Protein AF-A0A954EML2-F1 (afdb_monomer_lite)

Secondary structure (DSSP, 8-state):
----EEEEEEHHHHHT-SSEEEEPTTS-EEEE------EEEEETTTEEEEEEEEEEEE-TTT--EEEEEEESS----EEEEETTEEEEE--BT-SSPPGGGS-HHHHHHHHHHHHHTSPP-

Foldseek 3Di:
DQDEAEAEAEVQQCVVDQWDWDADPVRFTWIDGFDFDWDWFFALVQAIWIQGGWDWTAGPPPRRIYIYGYTYHARQWGWDDDPPDIDIHGGPSHPHDDPVPDDPVRVVVSVVRRVVRDDDD

pLDDT: mean 76.22, std 13.75, range [32.72, 92.56]

Sequence (121 aa):
MSEKLYTMVAGGALEANSTFNVRCNCGGNAPITPESVAGYGYSKKGGPTKIVDRLETKCLNCNTGIVVSVLEGDPGYVLTKHGNKEMLFLPQGSTSKPVAELTVGEHEAIIQEMKKNMPDE

Structure (mmCIF, N/CA/C/O backbone):
data_AF-A0A954EML2-F1
#
_entry.id   AF-A0A954EML2-F1
#
loop_
_atom_site.group_PDB
_atom_site.id
_atom_site.type_symbol
_atom_site.label_atom_id
_atom_site.label_alt_id
_atom_site.label_comp_id
_atom_site.label_asym_id
_atom_site.label_entity_id
_atom_site.label_seq_id
_atom_site.pdbx_PDB_ins_code
_atom_site.Cartn_x
_atom_site.Cartn_y
_atom_site.Cartn_z
_atom_site.occupancy
_atom_site.B_iso_or_equiv
_atom_site.auth_seq_id
_atom_site.auth_comp_id
_atom_site.auth_asym_id
_atom_site.auth_atom_id
_atom_site.pdbx_PDB_model_num
ATOM 1 N N . MET A 1 1 ? -5.609 -20.407 -16.758 1.00 43.81 1 MET A N 1
ATOM 2 C CA . MET A 1 1 ? -5.860 -18.970 -16.522 1.00 43.81 1 MET A CA 1
ATOM 3 C C . MET A 1 1 ? -4.696 -18.450 -15.699 1.00 43.81 1 MET A C 1
ATOM 5 O O . MET A 1 1 ? -4.414 -19.050 -14.676 1.00 43.81 1 MET A O 1
ATOM 9 N N . SER A 1 2 ? -3.959 -17.441 -16.165 1.00 52.06 2 SER A N 1
ATOM 10 C CA . SER A 1 2 ? -2.866 -16.857 -15.376 1.00 52.06 2 SER A CA 1
ATOM 11 C C . SER A 1 2 ? -3.473 -16.014 -14.258 1.00 52.06 2 SER A C 1
ATOM 13 O O . SER A 1 2 ? -4.061 -14.972 -14.538 1.00 52.06 2 SER A O 1
ATOM 15 N N . GLU A 1 3 ? -3.394 -16.489 -13.016 1.00 71.19 3 GLU A N 1
ATOM 16 C CA . GLU A 1 3 ? -3.862 -15.753 -11.840 1.00 71.19 3 GLU A CA 1
ATOM 17 C C . GLU A 1 3 ? -3.091 -14.431 -11.742 1.00 71.19 3 GLU A C 1
ATOM 19 O O . GLU A 1 3 ? -1.868 -14.422 -11.590 1.00 71.19 3 GLU A O 1
ATOM 24 N N . LYS A 1 4 ? -3.795 -13.305 -11.906 1.00 80.94 4 LYS A N 1
ATOM 25 C CA . LYS A 1 4 ? -3.233 -11.973 -11.673 1.00 80.94 4 LYS A CA 1
ATOM 26 C C . LYS A 1 4 ? -3.413 -11.619 -10.200 1.00 80.94 4 LYS A C 1
ATOM 28 O O . LYS A 1 4 ? -4.488 -11.829 -9.641 1.00 80.94 4 LYS A O 1
ATOM 33 N N . LEU A 1 5 ? -2.375 -11.066 -9.58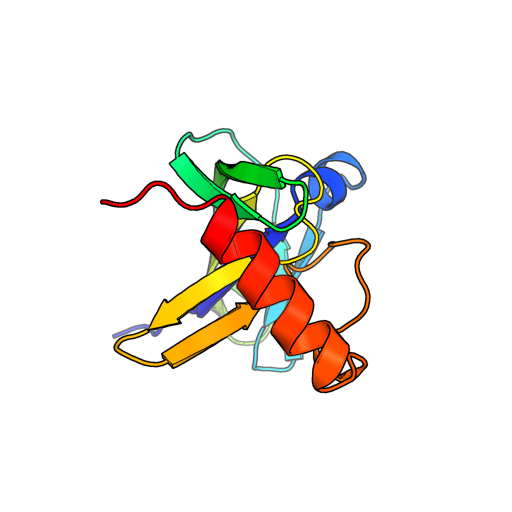3 1.00 83.88 5 LEU A N 1
ATOM 34 C CA . LEU A 1 5 ? -2.457 -10.489 -8.243 1.00 83.88 5 LEU A CA 1
ATOM 35 C C . LEU A 1 5 ? -2.910 -9.036 -8.338 1.00 83.88 5 LEU A C 1
ATOM 37 O O . LEU A 1 5 ? -2.582 -8.345 -9.298 1.00 83.88 5 LEU A O 1
ATOM 41 N N . TYR A 1 6 ? -3.634 -8.570 -7.327 1.00 84.44 6 TYR A N 1
ATOM 42 C CA . TYR A 1 6 ? -4.086 -7.187 -7.229 1.00 84.44 6 TYR A CA 1
ATOM 43 C C . TYR A 1 6 ? -3.539 -6.574 -5.945 1.00 84.44 6 TYR A C 1
ATOM 45 O O . TYR A 1 6 ? -3.593 -7.202 -4.889 1.00 84.44 6 TYR A O 1
ATOM 53 N N . THR A 1 7 ? -3.011 -5.357 -6.030 1.00 85.00 7 THR A N 1
ATOM 54 C CA . THR A 1 7 ? -2.531 -4.611 -4.860 1.00 85.00 7 THR A CA 1
ATOM 55 C C . THR A 1 7 ? -2.792 -3.114 -5.014 1.00 85.00 7 THR A C 1
ATOM 57 O O . THR A 1 7 ? -3.066 -2.628 -6.112 1.00 85.00 7 THR A O 1
ATOM 60 N N . MET A 1 8 ? -2.678 -2.378 -3.909 1.00 85.81 8 MET A N 1
ATOM 61 C CA . MET A 1 8 ? -2.755 -0.919 -3.880 1.00 85.81 8 MET A CA 1
ATOM 62 C C . MET A 1 8 ? -1.453 -0.316 -3.349 1.00 85.81 8 MET A C 1
ATOM 64 O O . MET A 1 8 ? -0.831 -0.881 -2.443 1.00 85.81 8 MET A O 1
ATOM 68 N N . VAL A 1 9 ? -1.061 0.831 -3.902 1.00 85.88 9 VAL A N 1
ATOM 69 C CA . VAL A 1 9 ? 0.136 1.594 -3.512 1.00 85.88 9 VAL A CA 1
ATOM 70 C C . VAL A 1 9 ? -0.258 3.043 -3.234 1.00 85.88 9 VAL A C 1
ATOM 72 O O . VAL A 1 9 ? -1.081 3.612 -3.950 1.00 85.88 9 VAL A O 1
ATOM 75 N N . ALA A 1 10 ? 0.321 3.634 -2.190 1.00 86.12 10 ALA A N 1
ATOM 76 C CA . ALA A 1 10 ? 0.207 5.063 -1.919 1.00 86.12 10 ALA A CA 1
ATOM 77 C C . ALA A 1 10 ? 1.027 5.855 -2.953 1.00 86.12 10 ALA A C 1
ATOM 79 O O . ALA A 1 10 ? 2.240 5.676 -3.049 1.00 86.12 10 ALA A O 1
ATOM 80 N N . GLY A 1 11 ? 0.390 6.733 -3.724 1.00 81.00 11 GLY A N 1
ATOM 81 C CA . GLY A 1 11 ? 1.028 7.537 -4.768 1.00 81.00 11 GLY A CA 1
ATOM 82 C C . GLY A 1 11 ? 2.139 8.434 -4.239 1.00 81.00 11 GLY A C 1
ATOM 83 O O . GLY A 1 11 ? 3.175 8.540 -4.883 1.00 81.00 11 GLY A O 1
ATOM 84 N N . GLY A 1 12 ? 2.015 8.945 -3.011 1.00 79.75 12 GLY A N 1
ATOM 85 C CA . GLY A 1 12 ? 3.086 9.712 -2.369 1.00 79.75 12 GLY A CA 1
ATOM 86 C C . GLY A 1 12 ? 4.394 8.918 -2.220 1.00 79.75 12 GLY A C 1
ATOM 87 O O . GLY A 1 12 ? 5.476 9.499 -2.252 1.00 79.75 12 GLY A O 1
ATOM 88 N N . ALA A 1 13 ? 4.325 7.585 -2.123 1.00 78.06 13 ALA A N 1
ATOM 89 C CA . ALA A 1 13 ? 5.509 6.726 -2.086 1.00 78.06 13 ALA A CA 1
ATOM 90 C C . ALA A 1 13 ? 6.149 6.512 -3.470 1.00 78.06 13 ALA A C 1
ATOM 92 O O . ALA A 1 13 ? 7.350 6.255 -3.547 1.00 78.06 13 ALA A O 1
ATOM 93 N N . LEU A 1 14 ? 5.365 6.624 -4.547 1.00 74.56 14 LEU A N 1
ATOM 94 C CA . LEU A 1 14 ? 5.861 6.631 -5.927 1.00 74.56 14 LEU A CA 1
ATOM 95 C C . LEU A 1 14 ? 6.450 7.992 -6.300 1.00 74.56 14 LEU A C 1
ATOM 97 O O . LEU A 1 14 ? 7.478 8.051 -6.957 1.00 74.56 14 LEU A O 1
ATOM 101 N N . GLU A 1 15 ? 5.851 9.093 -5.850 1.00 72.25 15 GLU A N 1
ATOM 102 C CA . GLU A 1 15 ? 6.399 10.436 -6.085 1.00 72.25 15 GLU A CA 1
ATOM 103 C C . GLU A 1 15 ? 7.753 10.630 -5.390 1.00 72.25 15 GLU A C 1
ATOM 105 O O . GLU A 1 15 ? 8.649 11.280 -5.924 1.00 72.25 15 GLU A O 1
ATOM 110 N N . ALA A 1 16 ? 7.933 10.020 -4.215 1.00 69.94 16 ALA A N 1
ATOM 111 C CA . ALA A 1 16 ? 9.191 10.059 -3.478 1.00 69.94 16 ALA A CA 1
ATOM 112 C C . ALA A 1 16 ? 10.297 9.170 -4.082 1.00 69.94 16 ALA A C 1
ATOM 114 O O . ALA A 1 16 ? 11.462 9.321 -3.708 1.00 69.94 16 ALA A O 1
ATOM 115 N N . ASN A 1 17 ? 9.964 8.221 -4.967 1.00 61.88 17 ASN A N 1
ATOM 116 C CA . ASN A 1 17 ? 10.919 7.237 -5.468 1.00 61.88 17 ASN A CA 1
ATOM 117 C C . ASN A 1 17 ? 10.681 6.890 -6.941 1.00 61.88 17 ASN A C 1
ATOM 119 O O . ASN A 1 17 ? 9.647 6.338 -7.303 1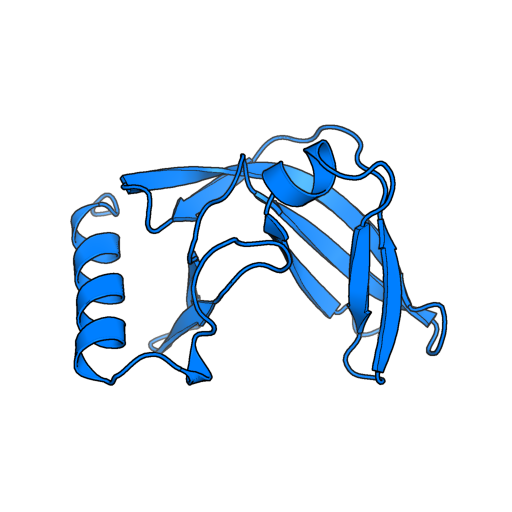.00 61.88 17 ASN A O 1
ATOM 123 N N . SER A 1 18 ? 11.696 7.106 -7.780 1.00 60.75 18 SER A N 1
ATOM 124 C CA . SER A 1 18 ? 11.649 6.854 -9.225 1.00 60.75 18 SER A CA 1
ATOM 125 C C . SER A 1 18 ? 11.290 5.407 -9.599 1.00 60.75 18 SER A C 1
ATOM 127 O O . SER A 1 18 ? 10.896 5.139 -10.733 1.00 60.75 18 SER A O 1
ATOM 129 N N . THR A 1 19 ? 11.452 4.448 -8.681 1.00 69.31 19 THR A N 1
ATOM 130 C CA . THR A 1 19 ? 11.001 3.061 -8.857 1.00 69.31 19 THR A CA 1
ATOM 131 C C . THR A 1 19 ? 10.552 2.483 -7.519 1.00 69.31 19 THR A C 1
ATOM 133 O O . THR A 1 19 ? 11.340 2.357 -6.582 1.00 69.31 19 THR A O 1
ATOM 136 N N . PHE A 1 20 ? 9.288 2.073 -7.436 1.00 79.75 20 PHE A N 1
ATOM 137 C CA . PHE A 1 20 ? 8.738 1.412 -6.253 1.00 79.75 20 PHE A CA 1
ATOM 138 C C . PHE A 1 20 ? 8.676 -0.101 -6.483 1.00 79.75 20 PHE A C 1
ATOM 140 O O . PHE A 1 20 ? 8.331 -0.555 -7.572 1.00 79.75 20 PHE A O 1
ATOM 147 N N . ASN A 1 21 ? 9.014 -0.906 -5.474 1.00 84.81 21 ASN A N 1
ATOM 148 C CA . ASN A 1 21 ? 8.974 -2.366 -5.579 1.00 84.81 21 ASN A CA 1
ATOM 149 C C . ASN A 1 21 ? 7.770 -2.917 -4.822 1.00 84.81 21 ASN A C 1
ATOM 151 O O . ASN A 1 21 ? 7.701 -2.821 -3.599 1.00 84.81 21 ASN A O 1
ATOM 155 N N . VAL A 1 22 ? 6.854 -3.547 -5.552 1.00 85.31 22 VAL A N 1
ATOM 156 C CA . VAL A 1 22 ? 5.712 -4.245 -4.965 1.00 85.31 22 VAL A CA 1
ATOM 157 C C . VAL A 1 22 ? 6.122 -5.662 -4.590 1.00 85.31 22 VAL A C 1
ATOM 159 O O . VAL A 1 22 ? 6.671 -6.406 -5.409 1.00 85.31 22 VAL A O 1
ATOM 162 N N . ARG A 1 23 ? 5.820 -6.061 -3.353 1.00 85.62 23 ARG A N 1
ATOM 163 C CA . ARG A 1 23 ? 6.083 -7.424 -2.883 1.00 85.62 23 ARG A CA 1
ATOM 164 C C . ARG A 1 23 ? 5.039 -8.406 -3.414 1.00 85.62 23 ARG A C 1
ATOM 166 O O . ARG A 1 23 ? 3.840 -8.192 -3.256 1.00 85.62 23 ARG A O 1
ATOM 173 N N . CYS A 1 24 ? 5.503 -9.498 -4.012 1.00 86.94 24 CYS A N 1
ATOM 174 C CA . CYS A 1 24 ? 4.677 -10.610 -4.472 1.00 86.94 24 CYS A CA 1
ATOM 175 C C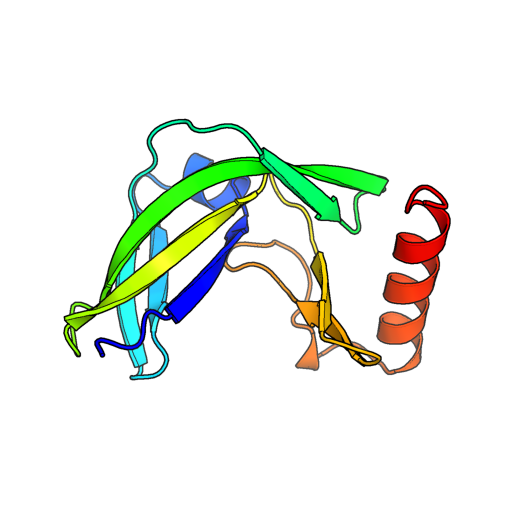 . CYS A 1 24 ? 4.494 -11.656 -3.362 1.00 86.94 24 CYS A C 1
ATOM 177 O O . CYS A 1 24 ? 5.368 -11.837 -2.514 1.00 86.94 24 CYS A O 1
ATOM 179 N N . ASN A 1 25 ? 3.413 -12.438 -3.431 1.00 85.56 25 ASN A N 1
ATOM 180 C CA . ASN A 1 25 ? 3.136 -13.528 -2.481 1.00 85.56 25 ASN A CA 1
ATOM 181 C C . ASN A 1 25 ? 4.212 -14.632 -2.466 1.00 85.56 25 ASN A C 1
ATOM 183 O O . ASN A 1 25 ? 4.348 -15.335 -1.473 1.00 85.56 25 ASN A O 1
ATOM 187 N N . CYS A 1 26 ? 5.006 -14.771 -3.534 1.00 87.62 26 CYS A N 1
ATOM 188 C CA . CYS A 1 26 ? 6.140 -15.700 -3.584 1.00 87.62 26 CYS A CA 1
ATOM 189 C C . CYS A 1 26 ? 7.392 -15.180 -2.848 1.00 87.62 26 CYS A C 1
ATOM 191 O O . CYS A 1 26 ? 8.434 -15.826 -2.882 1.00 87.62 26 CYS A O 1
ATOM 193 N N . GLY A 1 27 ? 7.328 -13.979 -2.263 1.00 85.94 27 GLY A N 1
ATOM 194 C CA . GLY A 1 27 ? 8.458 -13.299 -1.632 1.00 85.94 27 GLY A CA 1
ATOM 195 C C . GLY A 1 27 ? 9.335 -12.482 -2.587 1.00 85.94 27 GLY A C 1
ATOM 196 O O . GLY A 1 27 ? 10.184 -11.736 -2.109 1.00 85.94 27 GLY A O 1
ATOM 197 N N . GLY A 1 28 ? 9.124 -12.583 -3.904 1.00 88.00 28 GLY A N 1
ATOM 198 C CA . GLY A 1 28 ? 9.827 -11.785 -4.912 1.00 88.00 28 GLY A CA 1
ATOM 199 C C . GLY A 1 28 ? 9.279 -10.363 -5.064 1.00 88.00 28 GLY A C 1
ATOM 200 O O . GLY A 1 28 ? 8.240 -10.017 -4.504 1.00 88.00 28 GLY A O 1
ATOM 201 N N . ASN A 1 29 ? 9.956 -9.558 -5.883 1.00 88.75 29 ASN A N 1
ATOM 202 C CA . ASN A 1 29 ? 9.594 -8.163 -6.140 1.00 88.75 29 ASN A CA 1
ATOM 203 C C . ASN A 1 29 ? 9.095 -7.970 -7.573 1.00 88.75 29 ASN A C 1
ATOM 205 O O . ASN A 1 29 ? 9.503 -8.692 -8.486 1.00 88.75 29 ASN A O 1
ATOM 209 N N . ALA A 1 30 ? 8.224 -6.986 -7.755 1.00 87.44 30 ALA A N 1
ATOM 210 C CA . ALA A 1 30 ? 7.809 -6.484 -9.053 1.00 87.44 30 ALA A CA 1
ATOM 211 C C . ALA A 1 30 ? 8.020 -4.960 -9.074 1.00 87.44 30 ALA A C 1
ATOM 213 O O . ALA A 1 30 ? 7.343 -4.253 -8.319 1.00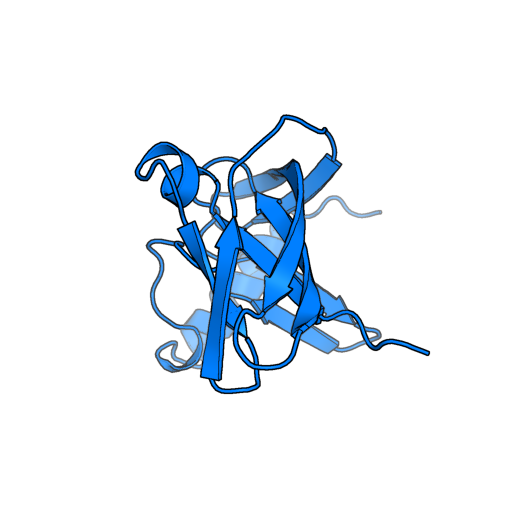 87.44 30 ALA A O 1
ATOM 214 N N . PRO A 1 31 ? 8.976 -4.447 -9.866 1.00 85.00 31 PRO A N 1
ATOM 215 C CA . PRO A 1 31 ? 9.201 -3.014 -9.970 1.00 85.00 31 PRO A CA 1
ATOM 216 C C . PRO A 1 31 ? 8.033 -2.363 -10.712 1.00 85.00 31 PRO A C 1
ATOM 218 O O . PRO A 1 31 ? 7.499 -2.932 -11.670 1.00 85.00 31 PRO A O 1
ATOM 221 N N . ILE A 1 32 ? 7.647 -1.171 -10.269 1.00 79.88 32 ILE A N 1
ATOM 222 C CA . ILE A 1 32 ? 6.663 -0.329 -10.942 1.00 79.88 32 ILE A CA 1
ATOM 223 C C . ILE A 1 32 ? 7.216 1.074 -11.181 1.00 79.88 32 ILE A C 1
ATOM 225 O O . ILE A 1 32 ? 7.946 1.628 -10.353 1.00 79.88 32 ILE A O 1
ATOM 229 N N . THR A 1 33 ? 6.827 1.627 -12.325 1.00 67.69 33 THR A N 1
ATOM 230 C CA . THR A 1 33 ? 7.097 2.996 -12.772 1.00 67.69 33 THR A CA 1
ATOM 231 C C . THR A 1 33 ? 5.775 3.595 -13.274 1.00 67.69 33 THR A C 1
ATOM 233 O O . THR A 1 33 ? 5.080 2.894 -14.008 1.00 67.69 33 THR A O 1
ATOM 236 N N . PRO A 1 34 ? 5.393 4.815 -12.865 1.00 59.56 34 PRO A N 1
ATOM 237 C CA . PRO A 1 34 ? 4.050 5.355 -13.123 1.00 59.56 34 PRO A CA 1
ATOM 238 C C . PRO A 1 34 ? 3.836 5.955 -14.534 1.00 59.56 34 PRO A C 1
ATOM 240 O O . PRO A 1 34 ? 4.761 6.547 -15.092 1.00 59.56 34 PRO A O 1
ATOM 243 N N . GLU A 1 35 ? 2.600 5.867 -15.058 1.00 51.03 35 GLU A N 1
ATOM 244 C CA . GLU A 1 35 ? 2.050 6.573 -16.236 1.00 51.03 35 GLU A CA 1
ATOM 245 C C . GLU A 1 35 ? 0.524 6.853 -16.090 1.00 51.03 35 GLU A C 1
ATOM 247 O O . GLU A 1 35 ? -0.297 5.957 -16.062 1.00 51.03 35 GLU A O 1
ATOM 252 N N . SER A 1 36 ? 0.114 8.123 -16.018 1.00 36.09 36 SER A N 1
ATOM 253 C CA . SER A 1 36 ? -1.192 8.627 -15.525 1.00 36.09 36 SER A CA 1
ATOM 254 C C . SER A 1 36 ? -2.502 7.957 -16.026 1.00 36.09 36 SER A C 1
ATOM 256 O O . SER A 1 36 ? -2.758 7.936 -17.230 1.00 36.09 36 SER A O 1
ATOM 258 N N . VAL A 1 37 ? -3.442 7.603 -15.118 1.00 35.22 37 VAL A N 1
ATOM 259 C CA . VAL A 1 37 ? -4.834 7.151 -15.432 1.00 35.22 37 VAL A CA 1
ATOM 260 C C . VAL A 1 37 ? -5.860 7.516 -14.324 1.00 35.22 37 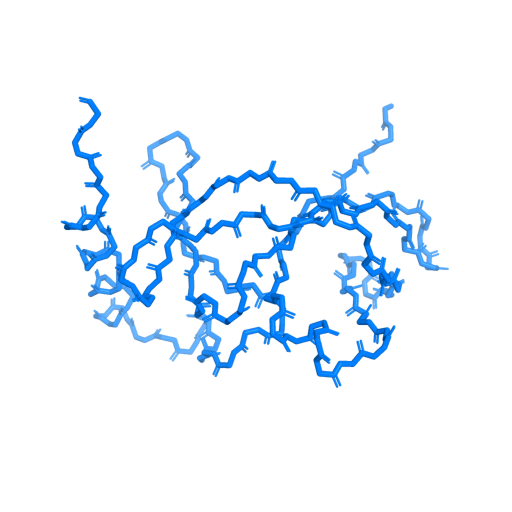VAL A C 1
ATOM 262 O O . VAL A 1 37 ? -5.577 7.377 -13.149 1.00 35.22 37 VAL A O 1
ATOM 265 N N . ALA A 1 38 ? -7.106 7.916 -14.637 1.00 32.72 38 ALA A N 1
ATOM 266 C CA . ALA A 1 38 ? -8.113 8.344 -13.633 1.00 32.72 38 ALA A CA 1
ATOM 267 C C . ALA A 1 38 ? -9.105 7.248 -13.133 1.00 32.72 38 ALA A C 1
ATOM 269 O O . ALA A 1 38 ? -9.662 6.505 -13.939 1.00 32.72 38 ALA A O 1
ATOM 270 N N . GLY A 1 39 ? -9.410 7.221 -11.819 1.00 52.78 39 GLY A N 1
ATOM 271 C CA . GLY A 1 39 ? -10.462 6.430 -11.128 1.00 52.78 39 GLY A CA 1
ATOM 272 C C . GLY A 1 39 ? -10.676 6.860 -9.649 1.00 52.78 39 GLY A C 1
ATOM 273 O O . GLY A 1 39 ? -10.034 7.806 -9.216 1.00 52.78 39 GLY A O 1
ATOM 274 N N . TYR A 1 40 ? -11.542 6.211 -8.844 1.00 44.12 40 TYR A N 1
ATOM 275 C CA . TYR A 1 40 ? -11.851 6.607 -7.437 1.00 44.12 40 TYR A CA 1
ATOM 276 C C . TYR A 1 40 ? -11.988 5.412 -6.447 1.00 44.12 40 TYR A C 1
ATOM 278 O O . TYR A 1 40 ? -12.275 4.295 -6.868 1.00 44.12 40 TYR A O 1
ATOM 286 N N . GLY A 1 41 ? -11.793 5.660 -5.140 1.00 53.91 41 GLY A N 1
ATOM 287 C CA . GLY A 1 41 ? -11.861 4.767 -3.956 1.00 53.91 41 GLY A CA 1
ATOM 288 C C . GLY A 1 41 ? -12.030 5.581 -2.641 1.00 53.91 41 GLY A C 1
ATOM 289 O O . GLY A 1 41 ? -12.234 6.781 -2.736 1.00 53.91 41 GLY A O 1
ATOM 290 N N . TYR A 1 42 ? -11.963 5.002 -1.424 1.00 45.50 42 TYR A N 1
ATOM 291 C CA . TYR A 1 42 ? -12.197 5.705 -0.123 1.00 45.50 42 TYR A CA 1
ATOM 292 C C . TYR A 1 42 ? -11.073 5.491 0.914 1.00 45.50 42 TYR A C 1
ATOM 294 O O . TYR A 1 42 ? -10.464 4.420 0.947 1.00 45.50 42 TYR A O 1
ATOM 302 N N . SER A 1 43 ? -10.802 6.494 1.768 1.00 60.16 43 SER A N 1
ATOM 303 C CA . SER A 1 43 ? -9.578 6.576 2.593 1.00 60.16 43 SER A CA 1
ATOM 304 C C . SER A 1 43 ? -9.722 7.309 3.939 1.00 60.16 43 SER A C 1
ATOM 306 O O . SER A 1 43 ? -10.621 8.128 4.124 1.00 60.16 43 SER A O 1
ATOM 308 N N . LYS A 1 44 ? -8.796 7.036 4.879 1.00 42.47 44 LYS A N 1
ATOM 309 C CA . LYS A 1 44 ? -8.793 7.551 6.267 1.00 42.47 44 LYS A CA 1
ATOM 310 C C . LYS A 1 44 ? -8.535 9.061 6.359 1.00 42.47 44 LYS A C 1
ATOM 312 O O . LYS A 1 44 ? -8.979 9.689 7.310 1.00 42.47 44 LYS A O 1
ATOM 317 N N . LYS A 1 45 ? -7.870 9.686 5.379 1.00 59.22 45 LYS A N 1
ATOM 318 C CA . LYS A 1 45 ? -7.649 11.153 5.383 1.00 59.22 45 LYS A CA 1
ATOM 319 C C . LYS A 1 45 ? -8.891 11.979 4.991 1.00 59.22 45 LYS A C 1
ATOM 321 O O . LYS A 1 45 ? -8.757 13.147 4.643 1.00 59.22 45 LYS A O 1
ATOM 326 N N . GLY A 1 46 ? -10.089 11.398 5.105 1.00 48.69 46 GLY A N 1
ATOM 327 C CA . GLY A 1 46 ? -11.351 12.139 5.126 1.00 48.69 46 GLY A CA 1
ATOM 328 C C . GLY A 1 46 ? -12.019 12.341 3.768 1.00 48.69 46 GLY A C 1
ATOM 329 O O . GLY A 1 46 ? -12.595 13.401 3.541 1.00 48.69 46 GLY A O 1
ATOM 330 N N . GLY A 1 47 ? -11.972 11.358 2.862 1.00 59.47 47 GLY A N 1
ATOM 331 C CA . GLY A 1 47 ? -12.724 11.468 1.611 1.00 59.47 47 GLY A CA 1
ATOM 332 C C . GLY A 1 47 ? -12.493 10.356 0.586 1.00 59.47 47 GLY A C 1
ATOM 333 O O . GLY A 1 47 ? -11.789 9.375 0.864 1.00 59.47 47 GLY A O 1
ATOM 334 N N . PRO A 1 48 ? -13.089 10.503 -0.613 1.00 59.97 48 PRO A N 1
ATOM 335 C CA . PRO A 1 48 ? -12.799 9.632 -1.737 1.00 59.97 48 PRO A CA 1
ATOM 336 C C . PRO A 1 48 ? -11.327 9.798 -2.149 1.00 59.97 48 PRO A C 1
ATOM 338 O O . PRO A 1 48 ? -10.904 10.866 -2.585 1.00 59.97 48 PRO A O 1
ATOM 341 N N . THR A 1 49 ? -10.530 8.740 -2.020 1.00 68.44 49 THR A N 1
ATOM 342 C CA . THR A 1 49 ? -9.189 8.672 -2.600 1.00 68.44 49 THR A CA 1
ATOM 343 C C . THR A 1 49 ? -9.287 8.364 -4.078 1.00 68.44 49 THR A C 1
ATOM 345 O O . THR A 1 49 ? -9.806 7.330 -4.484 1.00 68.44 49 THR A O 1
ATOM 348 N N . LYS A 1 50 ? -8.732 9.241 -4.903 1.00 71.81 50 LYS A N 1
ATOM 349 C CA . LYS A 1 50 ? -8.658 9.033 -6.341 1.00 71.81 50 LYS A CA 1
ATOM 350 C C . LYS A 1 50 ? -7.627 7.947 -6.668 1.00 71.81 50 LYS A C 1
ATOM 352 O O . LYS A 1 50 ? -6.524 7.955 -6.128 1.00 71.81 50 LYS A O 1
ATOM 357 N N . ILE A 1 51 ? -7.979 7.012 -7.544 1.00 76.06 51 ILE A N 1
ATOM 358 C CA . ILE A 1 51 ? -6.994 6.177 -8.235 1.00 76.06 51 ILE A CA 1
ATOM 359 C C . ILE A 1 51 ? -6.405 7.059 -9.337 1.00 76.06 51 ILE A C 1
ATOM 361 O O . ILE A 1 51 ? -7.132 7.522 -10.216 1.00 76.06 51 ILE A O 1
ATOM 365 N N . VAL A 1 52 ? -5.114 7.349 -9.244 1.00 75.12 52 VAL A N 1
ATOM 366 C CA . VAL A 1 52 ? -4.403 8.254 -10.167 1.00 75.12 52 VAL A CA 1
ATOM 367 C C . VAL A 1 52 ? -3.609 7.510 -11.231 1.00 75.12 52 VAL A C 1
ATOM 369 O O . VAL A 1 52 ? -3.125 8.131 -12.180 1.00 75.12 52 VAL A O 1
ATOM 372 N N . ASP A 1 53 ? -3.490 6.191 -11.078 1.00 75.31 53 ASP A N 1
ATOM 373 C CA . ASP A 1 53 ? -2.843 5.325 -12.048 1.00 75.31 53 ASP A CA 1
ATOM 374 C C . ASP A 1 53 ? -3.245 3.850 -11.841 1.00 75.31 53 ASP A C 1
ATOM 376 O O . ASP A 1 53 ? -3.627 3.433 -10.738 1.00 75.31 53 ASP A O 1
ATOM 380 N N . ARG A 1 54 ? -3.141 3.043 -12.898 1.00 81.38 54 ARG A N 1
ATOM 381 C CA . ARG A 1 54 ? -3.244 1.589 -12.852 1.00 81.38 54 ARG A CA 1
ATOM 382 C C . ARG A 1 54 ? -2.114 0.958 -13.657 1.00 81.38 54 ARG A C 1
ATOM 384 O O . ARG A 1 54 ? -2.135 0.959 -14.882 1.00 81.38 54 ARG A O 1
ATOM 391 N N . LEU A 1 55 ? -1.201 0.308 -12.948 1.00 81.50 55 LEU A N 1
ATOM 392 C CA . LEU A 1 55 ? -0.006 -0.293 -13.525 1.00 81.50 55 LEU A CA 1
ATOM 393 C C . LEU A 1 55 ? -0.144 -1.810 -13.610 1.00 81.50 55 LEU A C 1
ATOM 395 O O . LEU A 1 55 ? -0.745 -2.448 -12.742 1.00 81.50 55 LEU A O 1
ATOM 399 N N . GLU A 1 56 ? 0.455 -2.405 -14.634 1.00 85.31 56 GLU A N 1
ATOM 400 C CA . GLU A 1 56 ? 0.637 -3.850 -14.727 1.00 85.31 56 GLU A CA 1
ATOM 401 C C . GLU A 1 56 ? 2.129 -4.168 -14.755 1.00 85.31 56 GLU A C 1
ATOM 403 O O . GLU A 1 56 ? 2.878 -3.672 -15.589 1.00 85.31 56 GLU A O 1
ATOM 408 N N . THR A 1 57 ? 2.569 -5.023 -13.840 1.00 86.56 57 THR A N 1
ATOM 409 C CA . THR A 1 57 ? 3.954 -5.492 -13.770 1.00 86.56 57 THR A CA 1
ATOM 410 C C . THR A 1 57 ? 3.980 -7.004 -13.579 1.00 86.56 57 THR A C 1
ATOM 412 O O . THR A 1 57 ? 2.939 -7.656 -13.463 1.00 86.56 57 THR A O 1
ATOM 415 N N . LYS A 1 58 ? 5.170 -7.600 -13.570 1.00 89.25 58 LYS A N 1
ATOM 416 C CA . LYS A 1 58 ? 5.356 -9.024 -13.290 1.00 89.25 58 LYS A CA 1
ATOM 417 C C . LYS A 1 58 ? 6.361 -9.204 -12.173 1.00 89.25 58 LYS A C 1
ATOM 419 O O . LYS A 1 58 ? 7.373 -8.511 -12.109 1.00 89.25 58 LYS A O 1
ATOM 424 N N . CYS A 1 59 ? 6.095 -10.173 -11.305 1.00 90.31 59 CYS A N 1
ATOM 425 C CA . CYS A 1 59 ? 7.084 -10.575 -10.322 1.00 90.31 59 CYS A CA 1
ATOM 426 C C . CYS A 1 59 ? 8.329 -11.117 -11.029 1.00 90.31 59 CYS A C 1
ATOM 428 O O . CYS A 1 59 ? 8.234 -12.068 -11.801 1.00 90.31 59 CYS A O 1
ATOM 430 N N . LEU A 1 60 ? 9.499 -10.575 -10.701 1.00 90.25 60 LEU A N 1
ATOM 431 C CA . LEU A 1 60 ? 10.775 -11.010 -11.273 1.00 90.25 60 LEU A CA 1
ATOM 432 C C . LEU A 1 60 ? 11.172 -12.436 -10.853 1.00 90.25 60 LEU A C 1
ATOM 434 O O . LEU A 1 60 ? 12.051 -13.027 -11.468 1.00 90.25 60 LEU A O 1
ATOM 438 N N . ASN A 1 61 ? 10.530 -12.989 -9.818 1.00 92.00 61 ASN A N 1
ATOM 439 C CA . ASN A 1 61 ? 10.812 -14.333 -9.312 1.00 92.00 61 ASN A CA 1
ATOM 440 C C . ASN A 1 61 ? 9.891 -15.401 -9.927 1.00 92.00 61 ASN A C 1
ATOM 442 O O . ASN A 1 61 ? 10.360 -16.390 -10.475 1.00 92.00 61 ASN A O 1
ATOM 446 N N . CYS A 1 62 ? 8.569 -15.211 -9.847 1.00 92.56 62 CYS A N 1
ATOM 447 C CA . CYS A 1 62 ? 7.590 -16.216 -10.287 1.00 92.56 62 CYS A CA 1
ATOM 448 C C . CYS A 1 62 ? 6.833 -15.843 -11.570 1.00 92.56 62 CYS A C 1
ATOM 450 O O . CYS A 1 62 ? 5.948 -16.580 -11.996 1.00 92.56 62 CYS A O 1
ATOM 452 N N . ASN A 1 63 ? 7.143 -14.693 -12.175 1.00 88.75 63 ASN A N 1
ATOM 453 C CA . ASN A 1 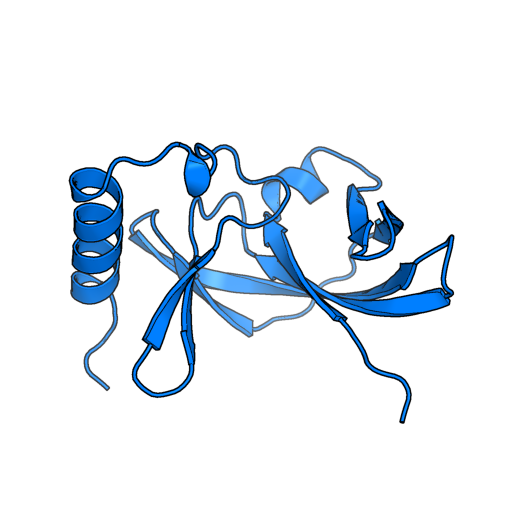63 ? 6.530 -14.178 -13.404 1.00 88.75 63 ASN A CA 1
ATOM 454 C C . ASN A 1 63 ? 5.002 -13.954 -13.340 1.00 88.75 63 ASN A C 1
ATOM 456 O O . ASN A 1 63 ? 4.351 -13.739 -14.365 1.00 88.75 63 ASN A O 1
ATOM 460 N N . THR A 1 64 ? 4.418 -13.983 -12.139 1.00 90.12 64 THR A N 1
ATOM 461 C CA . THR A 1 64 ? 3.001 -13.689 -11.902 1.00 90.12 64 THR A CA 1
ATOM 462 C C . THR A 1 64 ? 2.704 -12.238 -12.258 1.00 90.12 64 THR A C 1
ATOM 464 O O . THR A 1 64 ? 3.428 -11.338 -11.828 1.00 90.12 64 THR A O 1
ATOM 467 N N . GLY A 1 65 ? 1.642 -12.012 -13.037 1.00 88.31 65 GLY A N 1
ATOM 468 C CA . GLY A 1 65 ? 1.168 -10.669 -13.364 1.00 88.31 65 GLY A CA 1
ATOM 469 C C . GLY A 1 65 ? 0.552 -9.999 -12.141 1.00 88.31 65 GLY A C 1
ATOM 470 O O . GLY A 1 65 ? -0.238 -10.617 -11.431 1.00 88.31 65 GLY A O 1
ATOM 471 N N . ILE A 1 66 ? 0.914 -8.747 -11.893 1.00 87.88 66 ILE A N 1
ATOM 472 C CA . ILE A 1 66 ? 0.447 -7.959 -10.757 1.00 87.88 66 ILE A CA 1
ATOM 473 C C . ILE A 1 66 ? -0.151 -6.667 -11.292 1.00 87.88 66 ILE A C 1
ATOM 475 O O . ILE A 1 66 ? 0.522 -5.896 -11.971 1.00 87.88 66 ILE A O 1
ATOM 479 N N . VAL A 1 67 ? -1.417 -6.446 -10.967 1.00 87.19 67 VAL A N 1
ATOM 480 C CA . VAL A 1 67 ? -2.145 -5.218 -11.255 1.00 87.19 67 VAL A CA 1
ATOM 481 C C . VAL A 1 67 ? -2.089 -4.339 -10.013 1.00 87.19 67 VAL A C 1
ATOM 483 O O . VAL A 1 67 ? -2.504 -4.750 -8.926 1.00 87.19 67 VAL A O 1
ATOM 486 N N . VAL A 1 68 ? -1.575 -3.129 -10.170 1.00 86.19 68 VAL A N 1
ATOM 487 C CA . VAL A 1 68 ? -1.364 -2.178 -9.084 1.00 86.19 68 VAL A CA 1
ATOM 488 C C . VAL A 1 68 ? -2.262 -0.972 -9.292 1.00 86.19 68 VAL A C 1
ATOM 490 O O . VAL A 1 68 ? -2.166 -0.302 -10.314 1.00 86.19 68 VAL A O 1
ATOM 493 N N . SER A 1 69 ? -3.116 -0.683 -8.315 1.00 84.81 69 SER A N 1
ATOM 494 C CA . SER A 1 69 ? -3.877 0.567 -8.272 1.00 84.81 69 SER A CA 1
ATOM 495 C C . SER A 1 69 ? -3.107 1.599 -7.453 1.00 84.81 69 SER A C 1
ATOM 497 O O . SER A 1 69 ? -2.855 1.383 -6.264 1.00 84.81 69 SER A O 1
ATOM 499 N N . VAL A 1 70 ? -2.735 2.713 -8.078 1.00 82.88 70 VAL A N 1
ATOM 500 C CA . VAL A 1 70 ? -2.042 3.813 -7.404 1.00 82.88 70 VAL A CA 1
ATOM 501 C C . VAL A 1 70 ? -3.063 4.800 -6.873 1.00 82.88 70 VAL A C 1
ATOM 503 O O . VAL A 1 70 ? -3.918 5.294 -7.605 1.00 82.88 70 VAL A O 1
ATOM 506 N N . LEU A 1 71 ? -2.966 5.081 -5.585 1.00 84.69 71 LEU A N 1
ATOM 507 C CA . LEU A 1 71 ? -3.856 5.974 -4.863 1.00 84.69 71 LEU A CA 1
ATOM 508 C C . LEU A 1 71 ? -3.247 7.374 -4.791 1.00 84.69 71 LEU A C 1
ATOM 510 O O . LEU A 1 71 ? -2.040 7.504 -4.661 1.00 84.69 71 LEU A O 1
ATOM 514 N N . GLU A 1 72 ? -4.057 8.423 -4.855 1.00 81.94 72 GLU A N 1
ATOM 515 C CA . GLU A 1 72 ? -3.572 9.799 -4.724 1.00 81.94 72 GLU A CA 1
ATOM 516 C C . GLU A 1 72 ? -2.917 10.034 -3.352 1.00 81.94 72 GLU A C 1
ATOM 518 O O . GLU A 1 72 ? -3.514 9.743 -2.309 1.00 81.94 72 GLU A O 1
ATOM 523 N N . GLY A 1 73 ? -1.689 10.563 -3.352 1.00 82.00 73 GLY A N 1
ATOM 524 C CA . GLY A 1 73 ? -0.940 10.886 -2.139 1.00 82.00 73 GLY A CA 1
ATOM 525 C C . GLY A 1 73 ? -0.750 9.694 -1.193 1.00 82.00 73 GLY A C 1
ATOM 526 O O . GLY A 1 73 ? -0.478 8.569 -1.612 1.00 82.00 73 GLY A O 1
ATOM 527 N N . ASP A 1 74 ? -0.861 9.947 0.110 1.00 83.00 74 ASP A N 1
ATOM 528 C CA . ASP A 1 74 ? -0.809 8.920 1.154 1.00 83.00 74 ASP A CA 1
ATOM 529 C C . ASP A 1 74 ? -2.196 8.762 1.801 1.00 83.00 74 ASP A C 1
ATOM 531 O O . ASP A 1 74 ? -2.554 9.578 2.658 1.00 83.00 74 ASP A O 1
ATOM 535 N N . PRO A 1 75 ? -2.991 7.747 1.418 1.00 78.44 75 PRO A N 1
ATOM 536 C CA . PRO A 1 75 ? -4.351 7.557 1.925 1.00 78.44 75 PRO A CA 1
ATOM 537 C C . PRO A 1 75 ? -4.396 7.015 3.368 1.00 78.44 75 PRO A C 1
ATOM 539 O O . PRO A 1 75 ? -5.444 6.985 4.012 1.00 78.44 75 PRO A O 1
ATOM 542 N N . GLY A 1 76 ? -3.274 6.567 3.928 1.00 85.75 76 GLY A N 1
ATOM 543 C CA . GLY A 1 76 ? -3.304 5.855 5.199 1.00 85.75 76 GLY A CA 1
ATOM 544 C C . GLY A 1 76 ? -3.893 4.462 5.008 1.00 85.75 76 GLY A C 1
ATOM 545 O O . GLY A 1 76 ? -3.164 3.571 4.595 1.00 85.75 76 GLY A O 1
ATOM 546 N N . TYR A 1 77 ? -5.190 4.274 5.257 1.00 84.00 77 TYR A N 1
ATOM 547 C CA . TYR A 1 77 ? -5.876 2.985 5.089 1.00 84.00 77 TYR A CA 1
ATOM 548 C C . TYR A 1 77 ? -6.945 3.063 4.004 1.00 84.00 77 TYR A C 1
ATOM 550 O O . TYR A 1 77 ? -7.501 4.130 3.751 1.00 84.00 77 TYR A O 1
ATOM 558 N N . VAL A 1 78 ? -7.274 1.911 3.424 1.00 81.88 78 VAL A N 1
ATOM 559 C CA . VAL A 1 78 ? -8.375 1.733 2.475 1.00 81.88 78 VAL A CA 1
ATOM 560 C C . VAL A 1 78 ? -9.349 0.714 3.040 1.00 81.88 78 VAL A C 1
ATOM 562 O O . VAL A 1 78 ? -8.950 -0.384 3.425 1.00 81.88 78 VAL A O 1
ATOM 565 N N . LEU A 1 79 ? -10.631 1.067 3.071 1.00 81.12 79 LEU A N 1
ATOM 566 C CA . LEU A 1 79 ? -11.690 0.125 3.406 1.00 81.12 79 LEU A CA 1
ATOM 567 C C . LEU A 1 79 ? -12.179 -0.551 2.128 1.00 81.12 79 LEU A C 1
ATOM 569 O O . LEU A 1 79 ? -12.596 0.112 1.182 1.00 81.12 79 LEU A O 1
ATOM 573 N N . THR A 1 80 ? -12.134 -1.877 2.105 1.00 73.50 80 THR A N 1
ATOM 574 C CA . THR A 1 80 ? -12.666 -2.683 1.004 1.00 73.50 80 THR A CA 1
ATOM 575 C C . THR A 1 80 ? -13.823 -3.532 1.502 1.00 73.50 80 THR A C 1
ATOM 577 O O . THR A 1 80 ? -13.810 -4.017 2.633 1.00 73.50 80 THR A O 1
ATOM 580 N N . LYS A 1 81 ? -14.836 -3.723 0.657 1.00 71.69 81 LYS A N 1
ATOM 581 C CA . LYS A 1 81 ? -15.996 -4.560 0.960 1.00 71.69 81 LYS A CA 1
ATOM 582 C C . LYS A 1 81 ? -15.999 -5.757 0.018 1.00 71.69 81 LYS A C 1
ATOM 584 O O . LYS A 1 81 ? -16.037 -5.590 -1.197 1.00 71.69 81 LYS A O 1
ATOM 589 N N . HIS A 1 82 ? -15.951 -6.963 0.575 1.00 67.56 82 HIS A N 1
ATOM 590 C CA . HIS A 1 82 ? -16.077 -8.210 -0.175 1.00 67.56 82 HIS A CA 1
ATOM 591 C C . HIS A 1 82 ? -17.263 -9.006 0.380 1.00 67.56 82 HIS A C 1
ATOM 593 O O . HIS A 1 82 ? -17.174 -9.670 1.418 1.00 67.56 82 HIS A O 1
ATOM 599 N N . GLY A 1 83 ? -18.412 -8.891 -0.294 1.00 73.12 83 GLY A N 1
ATOM 600 C CA . GLY A 1 83 ? -19.692 -9.377 0.223 1.00 73.12 83 GLY A CA 1
ATOM 601 C C . GLY A 1 83 ? -20.091 -8.638 1.506 1.00 73.12 83 GLY A C 1
ATOM 602 O O . GLY A 1 83 ? -20.121 -7.410 1.534 1.00 73.12 83 GLY A O 1
ATOM 603 N N . ASN A 1 84 ? -20.357 -9.389 2.578 1.00 69.38 84 ASN A N 1
ATOM 604 C CA . ASN A 1 84 ? -20.698 -8.842 3.901 1.00 69.38 84 ASN A CA 1
ATOM 605 C C . ASN A 1 84 ? -19.478 -8.608 4.805 1.00 69.38 84 ASN A C 1
ATOM 607 O O . ASN A 1 84 ? -19.644 -8.281 5.977 1.00 69.38 84 ASN A O 1
ATOM 611 N N . LYS A 1 85 ? -18.257 -8.824 4.299 1.00 70.38 85 LYS A N 1
ATOM 612 C CA . LYS A 1 85 ? -17.028 -8.622 5.068 1.00 70.38 85 LYS A CA 1
ATOM 613 C C . LYS A 1 85 ? -16.339 -7.346 4.627 1.00 70.38 85 LYS A C 1
ATOM 615 O O . LYS A 1 85 ? -16.067 -7.146 3.444 1.00 70.38 85 LYS A O 1
ATOM 620 N N . GLU A 1 86 ? -16.034 -6.518 5.607 1.00 77.62 86 GLU A N 1
ATOM 621 C CA . GLU A 1 86 ? -15.252 -5.306 5.440 1.00 77.62 86 GLU A CA 1
ATOM 622 C C . GLU A 1 86 ? -13.820 -5.607 5.855 1.00 77.62 86 GLU A C 1
ATOM 624 O O . GLU A 1 86 ? -13.577 -6.233 6.888 1.00 77.62 86 GLU A O 1
ATOM 629 N N . MET A 1 87 ? -12.873 -5.211 5.017 1.00 79.81 87 MET A N 1
ATOM 630 C CA . MET A 1 87 ? -11.457 -5.447 5.236 1.00 79.81 87 MET A CA 1
ATOM 631 C C . MET A 1 87 ? -10.720 -4.125 5.135 1.00 79.81 87 MET A C 1
ATOM 633 O O . MET A 1 87 ? -10.782 -3.439 4.110 1.00 79.81 87 MET A O 1
ATOM 637 N N . LEU A 1 88 ? -10.015 -3.790 6.211 1.00 83.81 88 LEU A N 1
ATOM 638 C CA . LEU A 1 88 ? -9.105 -2.663 6.246 1.00 83.81 88 LEU A CA 1
ATOM 639 C C . LEU A 1 88 ? -7.772 -3.087 5.627 1.00 83.81 88 LEU A C 1
ATOM 641 O O . LEU A 1 88 ? -7.139 -4.046 6.070 1.00 83.81 88 LEU A O 1
ATOM 645 N N . PHE A 1 89 ? -7.349 -2.371 4.596 1.00 83.81 89 PHE A N 1
ATOM 646 C CA . PHE A 1 89 ? -6.096 -2.598 3.896 1.00 83.81 89 PHE A CA 1
ATOM 647 C C . PHE A 1 89 ? -5.158 -1.412 4.113 1.00 83.81 89 PHE A C 1
ATOM 649 O O . PHE A 1 89 ? -5.585 -0.259 4.074 1.00 83.81 89 PHE A O 1
ATOM 656 N N . LEU A 1 90 ? -3.873 -1.690 4.320 1.00 87.00 90 LEU A N 1
ATOM 657 C CA . LEU A 1 90 ? -2.816 -0.682 4.328 1.00 87.00 90 LEU A CA 1
ATOM 658 C C . LEU A 1 90 ? -2.090 -0.744 2.974 1.00 87.00 90 LEU A C 1
ATOM 660 O O . LEU A 1 90 ? -1.383 -1.725 2.729 1.00 87.00 90 LEU A O 1
ATOM 664 N N . PRO A 1 91 ? -2.258 0.253 2.085 1.00 86.19 91 PRO A N 1
ATOM 665 C CA . PRO A 1 91 ? -1.532 0.317 0.822 1.00 86.19 91 PRO A CA 1
ATOM 666 C C . PRO A 1 91 ? -0.023 0.284 1.037 1.00 86.19 91 PRO A C 1
ATOM 668 O O . PRO A 1 91 ? 0.495 0.884 1.983 1.00 86.19 91 PRO A O 1
ATOM 671 N N . GLN A 1 92 ? 0.700 -0.390 0.141 1.00 86.12 92 GLN A N 1
ATOM 672 C CA . GLN A 1 92 ? 2.159 -0.397 0.220 1.00 86.12 92 GLN A CA 1
ATOM 673 C C . GLN A 1 92 ? 2.686 1.032 0.036 1.00 86.12 92 GLN A C 1
ATOM 675 O O . GLN A 1 92 ? 2.190 1.780 -0.807 1.00 86.12 92 GLN A O 1
ATOM 680 N N . GLY A 1 93 ? 3.672 1.413 0.849 1.00 83.00 93 GLY A N 1
ATOM 681 C CA . GLY A 1 93 ? 4.217 2.773 0.862 1.00 83.00 93 GLY A CA 1
ATOM 682 C C . GLY A 1 93 ? 3.409 3.780 1.687 1.00 83.00 93 GLY A C 1
ATOM 683 O O . GLY A 1 93 ? 3.823 4.929 1.790 1.00 83.00 93 GLY A O 1
ATOM 684 N N . SER A 1 94 ? 2.292 3.370 2.298 1.00 84.88 94 SER A N 1
ATOM 685 C CA . SER A 1 94 ? 1.567 4.223 3.240 1.00 84.88 94 SER A CA 1
ATOM 686 C C . SER A 1 94 ? 2.396 4.506 4.496 1.00 84.88 94 SER A C 1
ATOM 688 O O . SER A 1 94 ? 3.114 3.633 4.984 1.00 84.88 94 SER A O 1
ATOM 690 N N . THR A 1 95 ? 2.269 5.714 5.049 1.00 85.12 95 THR A N 1
ATOM 691 C CA . THR A 1 95 ? 2.969 6.119 6.288 1.00 85.12 95 THR A CA 1
ATOM 692 C C . THR A 1 95 ? 2.260 5.661 7.566 1.00 85.12 95 THR A C 1
ATOM 694 O O . THR A 1 95 ? 2.759 5.856 8.675 1.00 85.12 95 THR A O 1
ATOM 697 N N . SER A 1 96 ? 1.076 5.059 7.425 1.00 85.56 96 SER A N 1
ATOM 698 C CA . SER A 1 96 ? 0.281 4.574 8.552 1.00 85.56 96 SER A CA 1
ATOM 699 C C . SER A 1 96 ? 0.845 3.293 9.169 1.00 85.56 96 SER A C 1
ATOM 701 O O . SER A 1 96 ? 1.546 2.512 8.529 1.00 85.56 96 SER A O 1
ATOM 703 N N . LYS A 1 97 ? 0.499 3.070 10.439 1.00 85.62 97 LYS A N 1
ATOM 704 C CA . LYS A 1 97 ? 0.894 1.877 11.192 1.00 85.62 97 LYS A CA 1
ATOM 705 C C . LYS A 1 97 ? 0.354 0.592 10.525 1.00 85.62 97 LYS A C 1
ATOM 707 O O . LYS A 1 97 ? -0.766 0.602 10.016 1.00 85.62 97 LYS A O 1
ATOM 712 N N . PRO A 1 98 ? 1.095 -0.528 10.528 1.00 85.19 98 PRO A N 1
ATOM 713 C CA . PRO A 1 98 ? 0.589 -1.816 10.057 1.00 85.19 98 PRO A CA 1
ATOM 714 C C . PRO A 1 98 ? -0.733 -2.221 10.716 1.00 85.19 98 PRO A C 1
ATOM 716 O O . PRO A 1 98 ? -0.884 -2.112 11.930 1.00 85.19 98 PRO A O 1
ATOM 719 N N . VAL A 1 99 ? -1.669 -2.763 9.924 1.00 83.38 99 VAL A N 1
ATOM 720 C CA . VAL A 1 99 ? -2.987 -3.220 10.419 1.00 83.38 99 VAL A CA 1
ATOM 721 C C . VAL A 1 99 ? -2.843 -4.252 11.544 1.00 83.38 99 VAL A C 1
ATOM 723 O O . VAL A 1 99 ? -3.618 -4.239 12.491 1.00 83.38 99 VAL A O 1
ATOM 726 N N . ALA A 1 100 ? -1.817 -5.107 11.479 1.00 83.50 100 ALA A N 1
ATOM 727 C CA . ALA A 1 100 ? -1.521 -6.108 12.506 1.00 83.50 100 ALA A CA 1
ATOM 728 C C . ALA A 1 100 ? -1.113 -5.509 13.865 1.00 83.50 100 ALA A C 1
ATOM 730 O O . ALA A 1 100 ? -1.155 -6.202 14.876 1.00 83.50 100 ALA A O 1
ATOM 731 N N . GLU A 1 101 ? -0.708 -4.239 13.893 1.00 86.62 101 GLU A N 1
ATOM 732 C CA . GLU A 1 101 ? -0.320 -3.526 15.110 1.00 86.62 101 GLU A CA 1
ATOM 733 C C . GLU A 1 101 ? -1.418 -2.587 15.632 1.00 86.62 101 GLU A C 1
ATOM 735 O O . GLU A 1 101 ? -1.172 -1.825 16.576 1.00 86.62 101 GLU A O 1
ATOM 740 N N . LEU A 1 102 ? -2.600 -2.598 15.009 1.00 85.88 102 LEU A N 1
ATOM 741 C CA . LEU A 1 102 ? -3.773 -1.885 15.497 1.00 85.88 102 LEU A CA 1
ATOM 742 C C . LEU A 1 102 ? -4.456 -2.692 16.597 1.00 85.88 102 LEU A C 1
ATOM 744 O O . LEU A 1 102 ? -4.647 -3.903 16.483 1.00 85.88 102 LEU A O 1
ATOM 748 N N . THR A 1 103 ? -4.880 -2.008 17.654 1.00 86.56 103 THR A N 1
ATOM 749 C CA . THR A 1 103 ? -5.800 -2.601 18.626 1.00 86.56 103 THR A CA 1
ATOM 750 C C . THR A 1 103 ? -7.190 -2.777 18.012 1.00 86.56 103 THR A C 1
ATOM 752 O O . THR A 1 103 ? -7.555 -2.100 17.049 1.00 86.56 103 THR A O 1
ATOM 755 N N . VAL A 1 104 ? -8.004 -3.663 18.596 1.00 84.50 104 VAL A N 1
ATOM 756 C CA . VAL A 1 104 ? -9.394 -3.885 18.151 1.00 84.50 104 VAL A CA 1
ATOM 757 C C . VAL A 1 104 ? -10.184 -2.568 18.141 1.00 84.50 104 VAL A C 1
ATOM 759 O O . VAL A 1 104 ? -10.837 -2.257 17.150 1.00 84.50 104 VAL A O 1
ATOM 762 N N . GLY A 1 105 ? -10.032 -1.744 19.185 1.00 84.25 105 GLY A N 1
ATOM 763 C CA . GLY A 1 105 ? -10.699 -0.442 19.275 1.00 84.25 105 GLY A CA 1
ATOM 764 C C . GLY A 1 105 ? -10.240 0.564 18.214 1.00 84.25 105 GLY A C 1
ATOM 765 O O . GLY A 1 105 ? -11.067 1.280 17.656 1.00 84.25 105 GLY A O 1
ATOM 766 N N . GLU A 1 106 ? -8.945 0.604 17.879 1.00 84.12 106 GLU A N 1
ATOM 767 C CA . GLU A 1 106 ? -8.441 1.457 16.791 1.00 84.12 106 GLU A CA 1
ATOM 768 C C . GLU A 1 106 ? -8.949 0.993 15.426 1.00 84.12 106 GLU A C 1
ATOM 770 O O . GLU A 1 106 ? -9.332 1.814 14.592 1.00 84.12 106 GLU A O 1
ATOM 775 N N . HIS A 1 107 ? -8.975 -0.320 15.203 1.00 83.44 107 HIS A N 1
ATOM 776 C CA . HIS A 1 107 ? -9.471 -0.907 13.967 1.00 83.44 107 HIS A CA 1
ATOM 777 C C . HIS A 1 107 ? -10.951 -0.562 13.738 1.00 83.44 107 HIS A C 1
ATOM 779 O O . HIS A 1 107 ? -11.317 -0.077 12.667 1.00 83.44 107 HIS A O 1
ATOM 785 N N . GLU A 1 108 ? -11.796 -0.733 14.759 1.00 84.19 108 GLU A N 1
ATOM 786 C CA . GLU A 1 108 ? -13.217 -0.380 14.686 1.00 84.19 108 GLU A CA 1
ATOM 787 C C . GLU A 1 108 ? -13.437 1.128 14.517 1.00 84.19 108 GLU A C 1
ATOM 789 O O . GLU A 1 108 ? -14.273 1.534 13.706 1.00 84.19 108 GLU A O 1
ATOM 794 N N . ALA A 1 109 ? -12.664 1.967 15.214 1.00 84.38 109 ALA A N 1
ATOM 795 C CA . ALA A 1 109 ? -12.765 3.420 15.097 1.00 84.38 109 ALA A CA 1
ATOM 796 C C . ALA A 1 109 ? -12.472 3.911 13.670 1.00 84.38 109 ALA A C 1
ATOM 798 O O . ALA A 1 109 ? -13.218 4.738 13.145 1.00 84.38 109 ALA A O 1
ATOM 799 N N . ILE A 1 110 ? -11.438 3.363 13.018 1.00 83.25 110 ILE A N 1
ATOM 800 C CA . ILE A 1 110 ? -11.083 3.705 11.632 1.00 83.25 110 ILE A CA 1
ATOM 801 C C . ILE A 1 110 ? -12.214 3.322 10.673 1.00 83.25 110 ILE A C 1
ATOM 803 O O . ILE A 1 110 ? -12.605 4.125 9.829 1.00 83.25 110 ILE A O 1
ATOM 807 N N . ILE A 1 111 ? -12.776 2.119 10.820 1.00 82.62 111 ILE A N 1
ATOM 808 C CA . ILE A 1 111 ? -13.883 1.660 9.971 1.00 82.62 111 ILE A CA 1
ATOM 809 C C . ILE A 1 111 ? -15.111 2.561 10.151 1.00 82.62 111 ILE A C 1
ATOM 811 O O . ILE A 1 111 ? -15.726 2.970 9.167 1.00 82.62 111 ILE A O 1
ATOM 815 N N . GLN A 1 112 ? -15.469 2.892 11.393 1.00 81.00 112 GLN A N 1
ATOM 816 C CA . GLN A 1 112 ? -16.610 3.762 11.692 1.00 81.00 112 GLN A CA 1
ATOM 817 C C . GLN A 1 112 ? -16.421 5.179 11.137 1.00 81.00 112 GLN A C 1
ATOM 819 O O . GLN A 1 112 ? -17.361 5.761 10.600 1.00 81.00 112 GLN A O 1
ATOM 824 N N . GLU A 1 113 ? -15.214 5.735 11.237 1.00 81.94 113 GLU A N 1
ATOM 825 C CA . GLU A 1 113 ? -14.876 7.038 10.660 1.00 81.94 113 GLU A CA 1
ATOM 826 C C . GLU A 1 113 ? -15.003 7.033 9.132 1.00 81.94 113 GLU A C 1
ATOM 828 O O . GLU A 1 113 ? -15.628 7.927 8.561 1.00 81.94 113 GLU A O 1
ATOM 833 N N . MET A 1 114 ? -14.482 6.002 8.465 1.00 79.25 114 MET A N 1
ATOM 834 C CA . MET A 1 114 ? -14.580 5.864 7.010 1.00 79.25 114 MET A CA 1
ATOM 835 C C . MET A 1 114 ? -16.033 5.730 6.543 1.00 79.25 114 MET A C 1
ATOM 837 O O . MET A 1 114 ? -16.415 6.369 5.567 1.00 79.25 114 MET A O 1
ATOM 841 N N . LYS A 1 115 ? -16.861 4.969 7.270 1.00 76.75 115 LYS A N 1
ATOM 842 C CA . LYS A 1 115 ? -18.296 4.815 6.976 1.00 76.75 115 LYS A CA 1
ATOM 843 C C . LYS A 1 115 ? -19.066 6.124 7.060 1.00 76.75 115 LYS A C 1
ATOM 845 O O . LYS A 1 115 ? -19.893 6.383 6.199 1.00 76.75 115 LYS A O 1
ATOM 850 N N . LYS A 1 116 ? -18.778 6.964 8.058 1.00 75.75 116 LYS A N 1
ATOM 851 C CA . LYS A 1 116 ? -19.427 8.281 8.208 1.00 75.75 116 LYS A CA 1
ATOM 852 C C . LYS A 1 116 ? -19.161 9.224 7.032 1.00 75.75 116 LYS A C 1
ATOM 854 O O . LYS A 1 116 ? -19.915 10.169 6.843 1.00 75.75 116 LYS A O 1
ATOM 859 N N . ASN A 1 117 ? -18.083 8.986 6.287 1.00 67.06 117 ASN A N 1
ATOM 860 C CA . ASN A 1 117 ? -17.660 9.800 5.148 1.00 67.06 117 ASN A CA 1
ATOM 861 C C . ASN A 1 117 ? -17.899 9.103 3.796 1.00 67.06 117 ASN A C 1
ATOM 863 O O . ASN A 1 117 ? -17.514 9.637 2.753 1.00 67.06 117 ASN A O 1
ATOM 867 N N . MET A 1 118 ? -18.508 7.915 3.799 1.00 66.69 118 MET A N 1
ATOM 868 C CA . MET A 1 118 ? -18.965 7.247 2.587 1.00 66.69 118 MET A CA 1
ATOM 869 C C . MET A 1 118 ? -20.352 7.817 2.247 1.00 66.69 118 MET A C 1
ATOM 871 O O . MET A 1 118 ? -21.186 7.899 3.147 1.00 66.69 118 MET A O 1
ATOM 875 N N . PRO A 1 119 ? -20.608 8.277 1.011 1.00 58.09 119 PRO A N 1
ATOM 876 C CA . PRO A 1 119 ? -21.943 8.702 0.624 1.00 58.09 119 PRO A CA 1
ATOM 877 C C . PRO A 1 119 ? -22.885 7.506 0.771 1.00 58.09 119 PRO A C 1
ATOM 879 O O . PRO A 1 119 ? -22.550 6.405 0.329 1.00 58.09 119 PRO A O 1
ATOM 882 N N . ASP A 1 120 ? -24.027 7.729 1.422 1.00 53.22 120 ASP A N 1
ATOM 883 C CA . ASP A 1 120 ? -25.172 6.825 1.330 1.00 53.22 120 ASP A CA 1
ATOM 884 C C . ASP A 1 120 ? -25.517 6.708 -0.163 1.00 53.22 120 ASP A C 1
ATOM 886 O O . ASP A 1 120 ? -25.680 7.725 -0.845 1.00 53.22 120 ASP A O 1
ATOM 890 N N . GLU A 1 121 ? -25.483 5.478 -0.666 1.00 46.16 121 GLU A N 1
ATOM 891 C CA . GLU A 1 121 ? -25.714 5.122 -2.071 1.00 46.16 121 GLU A CA 1
ATOM 892 C C . GLU A 1 121 ? -27.142 5.469 -2.522 1.00 46.16 121 GLU A C 1
ATOM 894 O O . GLU A 1 121 ? -28.089 5.247 -1.731 1.00 46.16 121 GLU A O 1
#

Radius of gyration: 14.75 Å; chains: 1; bounding box: 37×31×36 Å